Protein AF-T0TVB4-F1 (afdb_monomer_lite)

Foldseek 3Di:
DDPQLVVCVVVVVPDDAQDKDKDFPLDWDDDQVWIWGKMKIAANRQDKQQAKWKKFKWKDFQNHTLGDRDIFIDHCVQQNIHHHSGMTIGIDTHHPVSN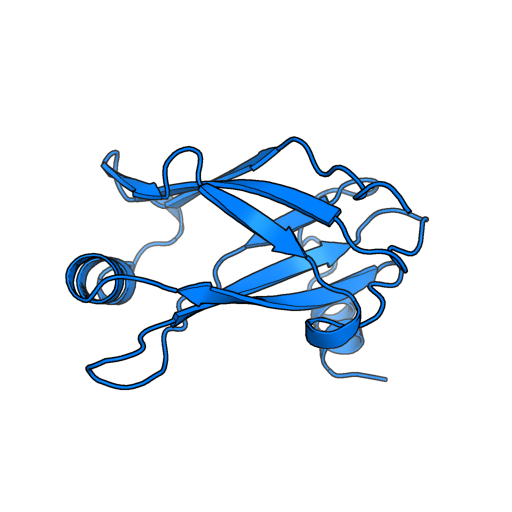VVSNVCPDCVRMDMDIDDTDGDDD

Sequence (123 aa):
MEASEKFIKEHPTLGEAGKLFVFFPGYTFGNEENRFALFFIVNRTTTTIDRDGSFVLNLEYDGEPLFKDVTVDYEVSESGVLKPNTAAAIPIKITKEQEEKMKGMNDSSKAKMSFNDFKFKDK

Radius of gyration: 14.47 Å; chains: 1; bounding box: 36×27×39 Å

Secondary structure (DSSP, 8-state):
--HHHHHHHH-TTSS-TT-EEEE--S-EEE-SS-EEEEEEEEE-SSS-B-S-EEEEEEEEETTEEEEEEEEEEE-HHHH--B-TTEEEEEEEEE-HHHHHHHHT---GGGEEEEEEEEEEPP-

pLDDT: mean 91.33, std 6.21, range [59.16, 97.5]

Structure (mmCIF, N/CA/C/O backbone):
data_AF-T0TVB4-F1
#
_entry.id   AF-T0TVB4-F1
#
loop_
_atom_site.group_PDB
_atom_site.id
_atom_site.type_symbol
_atom_site.label_atom_id
_atom_site.label_alt_id
_atom_site.label_comp_id
_atom_site.label_asym_id
_atom_site.label_entity_id
_atom_site.label_seq_id
_atom_site.pdbx_PDB_ins_code
_atom_site.Cartn_x
_atom_site.Cartn_y
_atom_site.Cartn_z
_atom_site.occupancy
_atom_site.B_iso_or_equiv
_atom_site.auth_seq_id
_atom_site.auth_comp_id
_atom_site.auth_asym_id
_atom_site.auth_atom_id
_atom_site.pdbx_PDB_model_num
ATOM 1 N N . MET A 1 1 ? 14.658 13.467 -12.422 1.00 59.25 1 MET A N 1
ATOM 2 C CA . MET A 1 1 ? 14.389 12.252 -11.633 1.00 59.25 1 MET A CA 1
ATOM 3 C C . MET A 1 1 ? 13.093 12.507 -10.904 1.00 59.25 1 MET A C 1
ATOM 5 O O . MET A 1 1 ? 12.977 13.565 -10.287 1.00 59.25 1 MET A O 1
ATOM 9 N N . GLU A 1 2 ? 12.108 11.639 -11.080 1.00 78.94 2 GLU A N 1
ATOM 10 C CA . GLU A 1 2 ? 10.793 11.791 -10.455 1.00 78.94 2 GLU A CA 1
ATOM 11 C C . GLU A 1 2 ? 10.908 11.618 -8.931 1.00 78.94 2 GLU A C 1
ATOM 13 O O . GLU A 1 2 ? 11.861 11.015 -8.427 1.00 78.94 2 GLU A O 1
ATOM 18 N N . ALA A 1 3 ? 9.963 12.178 -8.170 1.00 77.94 3 ALA A N 1
ATOM 19 C CA . ALA A 1 3 ? 10.013 12.147 -6.705 1.00 77.94 3 ALA A CA 1
ATOM 20 C C . ALA A 1 3 ? 10.025 10.710 -6.144 1.00 77.94 3 ALA A C 1
ATOM 22 O O . ALA A 1 3 ? 10.726 10.435 -5.171 1.00 77.94 3 ALA A O 1
ATOM 23 N N . SER A 1 4 ? 9.310 9.788 -6.795 1.00 75.94 4 SER A N 1
ATOM 24 C CA . SER A 1 4 ? 9.258 8.366 -6.436 1.00 75.94 4 SER A CA 1
ATOM 25 C C . SER A 1 4 ? 10.601 7.658 -6.650 1.00 75.94 4 SER A C 1
ATOM 27 O O . SER A 1 4 ? 11.070 6.945 -5.766 1.00 75.94 4 SER A O 1
ATOM 29 N N . GLU A 1 5 ? 11.263 7.895 -7.785 1.00 79.50 5 GLU A N 1
ATOM 30 C CA . GLU A 1 5 ? 12.606 7.372 -8.067 1.00 79.50 5 GLU A CA 1
ATOM 31 C C . GLU A 1 5 ? 13.636 7.905 -7.062 1.00 79.50 5 GLU A C 1
ATOM 33 O O . GLU A 1 5 ? 14.498 7.164 -6.581 1.00 79.50 5 GLU A O 1
ATOM 38 N N . LYS A 1 6 ? 13.546 9.202 -6.732 1.00 83.56 6 LYS A N 1
ATOM 39 C CA . LYS A 1 6 ? 14.435 9.839 -5.756 1.00 83.56 6 LYS A CA 1
ATOM 40 C C . LYS A 1 6 ? 14.275 9.199 -4.371 1.00 83.56 6 LYS A C 1
ATOM 42 O O . LYS A 1 6 ? 15.279 8.814 -3.779 1.00 83.56 6 LYS A O 1
ATOM 47 N N . PHE A 1 7 ? 13.038 9.002 -3.913 1.00 80.56 7 PHE A N 1
ATOM 48 C CA . PHE A 1 7 ? 12.732 8.385 -2.620 1.00 80.56 7 PHE A CA 1
ATOM 49 C C . PHE A 1 7 ? 13.328 6.975 -2.484 1.00 80.56 7 PHE A C 1
ATOM 51 O O . PHE A 1 7 ? 14.004 6.681 -1.502 1.00 80.56 7 PHE A O 1
ATOM 58 N N . ILE A 1 8 ? 13.166 6.112 -3.491 1.00 82.31 8 ILE A N 1
ATOM 59 C CA . ILE A 1 8 ? 13.725 4.748 -3.449 1.00 82.31 8 ILE A CA 1
ATOM 60 C C . ILE A 1 8 ? 15.257 4.755 -3.478 1.00 82.31 8 ILE A C 1
ATOM 62 O O . ILE A 1 8 ? 15.896 3.926 -2.828 1.00 82.31 8 ILE A O 1
ATOM 66 N N . LYS A 1 9 ? 15.871 5.705 -4.189 1.00 83.19 9 LYS A N 1
ATOM 67 C CA . LYS A 1 9 ? 17.329 5.874 -4.186 1.00 83.19 9 LYS A CA 1
ATOM 68 C C . LYS A 1 9 ? 17.859 6.339 -2.824 1.00 83.19 9 LYS A C 1
ATOM 70 O O . LYS A 1 9 ? 18.942 5.915 -2.431 1.00 83.19 9 LYS A O 1
ATOM 75 N N . GLU A 1 10 ? 17.114 7.192 -2.121 1.00 86.31 10 GLU A N 1
ATOM 76 C CA . GLU A 1 10 ? 17.440 7.659 -0.764 1.00 86.31 10 GLU A CA 1
ATOM 77 C C . GLU A 1 10 ? 17.187 6.574 0.303 1.00 86.31 10 GLU A C 1
ATOM 79 O O . GLU A 1 10 ? 17.864 6.556 1.330 1.00 86.31 10 GLU A O 1
ATOM 84 N N . HIS A 1 11 ? 16.299 5.611 0.028 1.00 83.38 11 HIS A N 1
ATOM 85 C CA . HIS A 1 11 ? 15.982 4.477 0.903 1.00 83.38 11 HIS A CA 1
ATOM 86 C C . HIS A 1 11 ? 16.243 3.118 0.220 1.00 83.38 11 HIS A C 1
ATOM 88 O O . HIS A 1 11 ? 15.312 2.350 -0.032 1.00 83.38 11 HIS A O 1
ATOM 94 N N . PRO A 1 12 ? 17.509 2.756 -0.061 1.00 78.44 12 PRO A N 1
ATOM 95 C CA . PRO A 1 12 ? 17.835 1.562 -0.846 1.00 78.44 12 PRO A CA 1
ATOM 96 C C . PRO A 1 12 ? 17.504 0.236 -0.140 1.00 78.44 12 PRO A C 1
ATOM 98 O O . PRO A 1 12 ? 17.440 -0.800 -0.800 1.00 78.44 12 PRO A O 1
ATOM 101 N N . THR A 1 13 ? 17.297 0.257 1.179 1.00 81.62 13 THR A N 1
ATOM 102 C CA . THR A 1 13 ? 16.900 -0.896 2.006 1.00 81.62 13 THR A CA 1
ATOM 103 C C . THR A 1 13 ? 15.382 -1.056 2.129 1.00 81.62 13 THR A C 1
ATOM 105 O O . THR A 1 13 ? 14.917 -1.949 2.834 1.00 81.62 13 THR A O 1
ATOM 108 N N . LEU A 1 14 ? 14.601 -0.190 1.474 1.00 81.69 14 LEU A N 1
ATOM 109 C CA . LEU A 1 14 ? 13.146 -0.248 1.498 1.00 81.69 14 LEU A CA 1
ATOM 110 C C . LEU A 1 14 ? 12.666 -1.463 0.682 1.00 81.69 14 LEU A C 1
ATOM 112 O O . LEU A 1 14 ? 12.742 -1.484 -0.551 1.00 81.69 14 LEU A O 1
ATOM 116 N N . GLY A 1 15 ? 12.187 -2.478 1.401 1.00 83.62 15 GLY A N 1
ATOM 117 C CA . GLY A 1 15 ? 11.748 -3.759 0.854 1.00 83.62 15 GLY A CA 1
ATOM 118 C C . GLY A 1 15 ? 12.874 -4.675 0.380 1.00 83.62 15 GLY A C 1
ATOM 119 O O . GLY A 1 15 ? 14.062 -4.372 0.475 1.00 83.62 15 GLY A O 1
ATOM 120 N N . GLU A 1 16 ? 12.481 -5.830 -0.147 1.00 87.94 16 GLU A N 1
ATOM 121 C CA . GLU A 1 16 ? 13.398 -6.888 -0.571 1.00 87.94 16 GLU A CA 1
ATOM 122 C C . GLU A 1 16 ? 13.586 -6.881 -2.092 1.00 87.94 16 GLU A C 1
ATOM 124 O O . GLU A 1 16 ? 12.626 -6.721 -2.848 1.00 87.94 16 GLU A O 1
ATOM 129 N N . ALA A 1 17 ? 14.826 -7.062 -2.552 1.00 88.88 17 ALA A N 1
ATOM 130 C CA . ALA A 1 17 ? 15.122 -7.173 -3.977 1.00 88.88 17 ALA A CA 1
ATOM 131 C C . ALA A 1 17 ? 14.329 -8.327 -4.614 1.00 88.88 17 ALA A C 1
ATOM 133 O O . ALA A 1 17 ? 14.218 -9.410 -4.047 1.00 88.88 17 ALA A O 1
ATOM 134 N N . GLY A 1 18 ? 13.780 -8.096 -5.805 1.00 90.62 18 GLY A N 1
ATOM 135 C CA . GLY A 1 18 ? 12.968 -9.083 -6.515 1.00 90.62 18 GLY A CA 1
ATOM 136 C C . GLY A 1 18 ? 11.512 -9.174 -6.054 1.00 90.62 18 GLY A C 1
ATOM 137 O O . GLY A 1 18 ? 10.777 -9.983 -6.614 1.00 90.62 18 GLY A O 1
ATOM 138 N N . LYS A 1 19 ? 11.068 -8.355 -5.088 1.00 92.19 19 LYS A N 1
ATOM 139 C CA . LYS A 1 19 ? 9.690 -8.383 -4.574 1.00 92.19 19 LYS A CA 1
ATOM 140 C C . LYS A 1 19 ? 8.935 -7.076 -4.806 1.00 92.19 19 LYS A C 1
ATOM 142 O O . LYS A 1 19 ? 9.512 -5.997 -4.926 1.00 92.19 19 LYS A O 1
ATOM 147 N N . LEU A 1 20 ? 7.613 -7.187 -4.847 1.00 93.19 20 LEU A N 1
ATOM 148 C CA . LEU A 1 20 ? 6.726 -6.060 -4.586 1.00 93.19 20 LEU A CA 1
ATOM 149 C C . LEU A 1 20 ? 6.458 -6.006 -3.087 1.00 93.19 20 LEU A C 1
ATOM 151 O O . LEU A 1 20 ? 6.411 -7.041 -2.422 1.00 93.19 20 LEU A O 1
ATOM 155 N N . PHE A 1 21 ? 6.256 -4.809 -2.565 1.00 91.81 21 PHE A N 1
ATOM 156 C CA . PHE A 1 21 ? 5.701 -4.638 -1.231 1.00 91.81 21 PHE A CA 1
ATOM 157 C C . PHE A 1 21 ? 4.904 -3.344 -1.169 1.00 91.81 21 PHE A C 1
ATOM 159 O O . PHE A 1 21 ? 5.068 -2.452 -2.005 1.00 91.81 21 PHE A O 1
ATOM 166 N N . VAL A 1 22 ? 4.050 -3.258 -0.156 1.00 92.81 22 VAL A N 1
ATOM 167 C CA . VAL A 1 22 ? 3.243 -2.078 0.135 1.00 92.81 22 VAL A CA 1
ATOM 168 C C . VAL A 1 22 ? 3.587 -1.593 1.533 1.00 92.81 22 VAL A C 1
ATOM 170 O O . VAL A 1 22 ? 3.837 -2.405 2.423 1.00 92.81 22 VAL A O 1
ATOM 173 N N . PHE A 1 23 ? 3.616 -0.279 1.730 1.00 90.12 23 PHE A N 1
ATOM 174 C CA . PHE A 1 23 ? 3.776 0.316 3.053 1.00 90.12 23 PHE A CA 1
ATOM 175 C C . PHE A 1 23 ? 2.830 1.500 3.264 1.00 90.12 23 PHE A C 1
ATOM 177 O O . PHE A 1 23 ? 2.374 2.141 2.313 1.00 90.12 23 PHE A O 1
ATOM 184 N N . PHE A 1 24 ? 2.548 1.782 4.536 1.00 91.25 24 PHE A N 1
ATOM 185 C CA . PHE A 1 24 ? 1.767 2.930 4.984 1.00 91.25 24 PHE A CA 1
ATOM 186 C C . PHE A 1 24 ? 2.697 3.986 5.605 1.00 91.25 24 PHE A C 1
ATOM 188 O O . PHE A 1 24 ? 3.330 3.697 6.619 1.00 91.25 24 PHE A O 1
ATOM 195 N N . PRO A 1 25 ? 2.790 5.207 5.050 1.00 88.44 25 PRO A N 1
ATOM 196 C CA . PRO A 1 25 ? 3.617 6.284 5.587 1.00 88.44 25 PRO A CA 1
ATOM 197 C C . PRO A 1 25 ? 2.960 7.046 6.754 1.00 88.44 25 PRO A C 1
ATOM 199 O O . PRO A 1 25 ? 3.534 8.026 7.216 1.00 88.44 25 PRO A O 1
ATOM 202 N N . GLY A 1 26 ? 1.759 6.660 7.208 1.00 89.88 26 GLY A N 1
ATOM 203 C CA . GLY A 1 26 ? 1.044 7.375 8.275 1.00 89.88 26 GLY A CA 1
ATOM 204 C C . GLY A 1 26 ? 0.177 8.544 7.796 1.00 89.88 26 GLY A C 1
ATOM 205 O O . GLY A 1 26 ? -0.211 9.384 8.603 1.00 89.88 26 GLY A O 1
ATOM 206 N N . TYR A 1 27 ? -0.124 8.634 6.495 1.00 92.75 27 TYR A N 1
ATOM 207 C CA . TYR A 1 27 ? -0.863 9.763 5.923 1.00 92.75 27 TYR A CA 1
ATOM 208 C C . TYR A 1 27 ? -2.308 9.402 5.557 1.00 92.75 27 TYR A C 1
ATOM 210 O O . TYR A 1 27 ? -2.557 8.478 4.780 1.00 92.75 27 TYR A O 1
ATOM 218 N N . THR A 1 28 ? -3.257 10.172 6.089 1.00 95.62 28 THR A N 1
ATOM 219 C CA . THR A 1 28 ? -4.691 10.098 5.767 1.00 95.62 28 THR A CA 1
ATOM 220 C C . THR A 1 28 ? -5.180 11.453 5.262 1.00 95.62 28 THR A C 1
ATOM 222 O O . THR A 1 28 ? -4.640 12.493 5.645 1.00 95.62 28 THR A O 1
ATOM 225 N N . PHE A 1 29 ? -6.168 11.455 4.371 1.00 95.38 29 PHE A N 1
ATOM 226 C CA . PHE A 1 29 ? -6.691 12.670 3.743 1.00 95.38 29 PHE A CA 1
ATOM 227 C C . PHE A 1 29 ? -8.148 12.499 3.294 1.00 95.38 29 PHE A C 1
ATOM 229 O O . PHE A 1 29 ? -8.692 11.394 3.300 1.00 95.38 29 PHE A O 1
ATOM 236 N N . GLY A 1 30 ? -8.777 13.603 2.886 1.00 95.25 30 GLY A N 1
ATOM 237 C CA . GLY A 1 30 ? -10.159 13.628 2.407 1.00 95.25 30 GLY A CA 1
ATOM 238 C C . GLY A 1 30 ? -11.072 14.503 3.265 1.00 95.25 30 GLY A C 1
ATOM 239 O O . GLY A 1 30 ? -10.611 15.422 3.942 1.00 95.25 30 GLY A O 1
ATOM 240 N N . ASN A 1 31 ? -12.375 14.239 3.205 1.00 93.94 31 ASN A N 1
ATOM 241 C CA . ASN A 1 31 ? -13.419 14.961 3.933 1.00 93.94 31 ASN A CA 1
ATOM 242 C C . ASN A 1 31 ? -14.331 13.987 4.700 1.00 93.94 31 ASN A C 1
ATOM 244 O O . ASN A 1 31 ? -14.029 12.801 4.813 1.00 93.94 31 ASN A O 1
ATOM 248 N N . GLU A 1 32 ? -15.437 14.475 5.267 1.00 90.00 32 GLU A N 1
ATOM 249 C CA . GLU A 1 32 ? -16.300 13.629 6.097 1.00 90.00 32 GLU A CA 1
ATOM 250 C C . GLU A 1 32 ? -16.975 12.476 5.349 1.00 90.00 32 GLU A C 1
ATOM 252 O O . GLU A 1 32 ? -17.182 11.418 5.944 1.00 90.00 32 GLU A O 1
ATOM 257 N N . GLU A 1 33 ? -17.253 12.654 4.059 1.00 91.94 33 GLU A N 1
ATOM 258 C CA . GLU A 1 33 ? -17.927 11.667 3.208 1.00 91.94 33 GLU A CA 1
ATOM 259 C C . GLU A 1 33 ? -16.939 10.709 2.526 1.00 91.94 33 GLU A C 1
ATOM 261 O O . GLU A 1 33 ? -17.259 9.549 2.253 1.00 91.94 33 GLU A O 1
ATOM 266 N N . ASN A 1 34 ? -15.722 11.183 2.248 1.00 95.00 34 ASN A N 1
ATOM 267 C CA . ASN A 1 34 ? -14.685 10.437 1.546 1.00 95.00 34 ASN A CA 1
ATOM 268 C C . ASN A 1 34 ? -13.346 10.587 2.265 1.00 95.00 34 ASN A C 1
ATOM 270 O O . ASN A 1 34 ? -12.666 11.601 2.120 1.00 95.00 34 ASN A O 1
ATOM 274 N N . ARG A 1 35 ? -12.970 9.549 3.015 1.00 97.50 35 ARG A N 1
ATOM 275 C CA . ARG A 1 35 ? -11.702 9.450 3.744 1.00 97.50 35 ARG A CA 1
ATOM 276 C C . ARG A 1 35 ? -10.816 8.410 3.084 1.00 97.50 35 ARG A C 1
ATOM 278 O O . ARG A 1 35 ? -11.300 7.344 2.701 1.00 97.50 35 ARG A O 1
ATOM 285 N N . PHE A 1 36 ? -9.527 8.705 2.996 1.00 96.88 36 PHE A N 1
ATOM 286 C CA . PHE A 1 36 ? -8.541 7.837 2.370 1.00 96.88 36 PHE A CA 1
ATOM 287 C C . PHE A 1 36 ? -7.285 7.712 3.228 1.00 96.88 36 PHE A C 1
ATOM 289 O O . PHE A 1 36 ? -6.839 8.678 3.848 1.00 96.88 36 PHE A O 1
ATOM 296 N N . ALA A 1 37 ? -6.690 6.525 3.215 1.00 95.81 37 ALA A N 1
ATOM 297 C CA . ALA A 1 37 ? -5.319 6.291 3.643 1.00 95.81 37 ALA A CA 1
ATOM 298 C C . ALA A 1 37 ? -4.428 6.180 2.402 1.00 95.81 37 ALA A C 1
ATOM 300 O O . ALA A 1 37 ? -4.753 5.453 1.462 1.00 95.81 37 ALA A O 1
ATOM 301 N N . LEU A 1 38 ? -3.310 6.906 2.392 1.00 94.62 38 LEU A N 1
ATOM 302 C CA . LEU A 1 38 ? -2.331 6.820 1.314 1.00 94.62 38 LEU A CA 1
ATOM 303 C C . LEU A 1 38 ? -1.407 5.634 1.562 1.00 94.62 38 LEU A C 1
ATOM 305 O O . LEU A 1 38 ? -0.659 5.637 2.532 1.00 94.62 38 LEU A O 1
ATOM 309 N N . PHE A 1 39 ? -1.407 4.666 0.660 1.00 94.12 39 PHE A 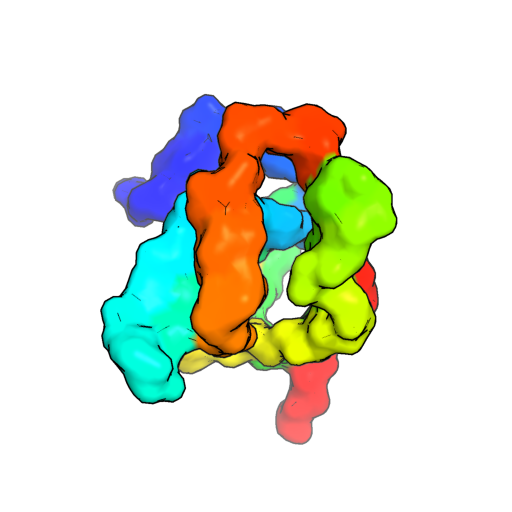N 1
ATOM 310 C CA . PHE A 1 39 ? -0.425 3.591 0.622 1.00 94.12 39 PHE A CA 1
ATOM 311 C C . PHE A 1 39 ? 0.535 3.789 -0.543 1.00 94.12 39 PHE A C 1
ATOM 313 O O . PHE A 1 39 ? 0.217 4.465 -1.519 1.00 94.12 39 PHE A O 1
ATOM 320 N N . PHE A 1 40 ? 1.712 3.180 -0.452 1.00 93.38 40 PHE A N 1
ATOM 321 C CA . PHE A 1 40 ? 2.646 3.109 -1.568 1.00 93.38 40 PHE A CA 1
ATOM 322 C C . PHE A 1 40 ? 2.954 1.662 -1.895 1.00 93.38 40 PHE A C 1
ATOM 324 O O . PHE A 1 40 ? 3.363 0.915 -1.007 1.00 93.38 40 PHE A O 1
ATOM 331 N N . ILE A 1 41 ? 2.813 1.293 -3.166 1.00 94.25 41 ILE A N 1
ATOM 332 C CA . ILE A 1 41 ? 3.407 0.073 -3.708 1.00 94.25 41 ILE A CA 1
ATOM 333 C C . ILE A 1 41 ? 4.785 0.405 -4.265 1.00 94.25 41 ILE A C 1
ATOM 335 O O . ILE A 1 41 ? 4.969 1.418 -4.941 1.00 94.25 41 ILE A O 1
ATOM 339 N N . VAL A 1 42 ? 5.761 -0.446 -3.984 1.00 93.62 42 VAL A N 1
ATOM 340 C CA . VAL A 1 42 ? 7.135 -0.285 -4.454 1.00 93.62 42 VAL A CA 1
ATOM 341 C C . VAL A 1 42 ? 7.521 -1.494 -5.278 1.00 93.62 42 VAL A C 1
ATOM 343 O O . VAL A 1 42 ? 7.350 -2.640 -4.855 1.00 93.62 42 VAL A O 1
ATOM 346 N N . ASN A 1 43 ? 8.097 -1.232 -6.445 1.00 94.50 43 ASN A N 1
ATOM 347 C CA . ASN A 1 43 ? 8.570 -2.276 -7.331 1.00 94.50 43 ASN A CA 1
ATOM 348 C C . ASN A 1 43 ? 10.077 -2.470 -7.187 1.00 94.50 43 ASN A C 1
ATOM 350 O O . ASN A 1 43 ? 10.868 -1.716 -7.749 1.00 94.50 43 ASN A O 1
ATOM 354 N N . ARG A 1 44 ? 10.484 -3.500 -6.439 1.00 92.75 44 ARG A N 1
ATOM 355 C CA . ARG A 1 44 ? 11.890 -3.930 -6.336 1.00 92.75 44 ARG A CA 1
ATOM 356 C C . ARG A 1 44 ? 12.210 -5.089 -7.280 1.00 92.75 44 ARG A C 1
ATOM 358 O O . ARG A 1 44 ? 13.287 -5.675 -7.185 1.00 92.75 44 ARG A O 1
ATOM 365 N N . THR A 1 45 ? 11.288 -5.439 -8.175 1.00 93.19 45 THR A N 1
ATOM 366 C CA . THR A 1 45 ? 11.511 -6.431 -9.229 1.00 93.19 45 THR A CA 1
ATOM 367 C C . THR A 1 45 ? 12.259 -5.803 -10.410 1.00 93.19 45 THR A C 1
ATOM 369 O O . THR A 1 45 ? 12.478 -4.593 -10.465 1.00 93.19 45 THR A O 1
ATOM 372 N N . THR A 1 46 ? 12.644 -6.628 -11.381 1.00 94.38 46 THR A N 1
ATOM 373 C CA . THR A 1 46 ? 13.210 -6.180 -12.663 1.00 94.38 46 THR A CA 1
ATOM 374 C C . THR A 1 46 ? 12.148 -5.965 -13.745 1.00 94.38 46 THR A C 1
ATOM 376 O O . THR A 1 46 ? 12.490 -5.585 -14.862 1.00 94.38 46 THR A O 1
ATOM 379 N N . THR A 1 47 ? 10.871 -6.210 -13.436 1.00 94.75 47 THR A N 1
ATOM 380 C CA . THR A 1 47 ? 9.761 -6.173 -14.396 1.00 94.75 47 THR A CA 1
ATOM 381 C C . THR A 1 47 ? 8.915 -4.928 -14.176 1.00 94.75 47 THR A C 1
ATOM 383 O O . THR A 1 47 ? 8.547 -4.612 -13.049 1.00 94.75 47 THR A O 1
ATOM 386 N N . THR A 1 48 ? 8.592 -4.216 -15.251 1.00 95.94 48 THR A N 1
ATOM 387 C CA . THR A 1 48 ? 7.638 -3.102 -15.210 1.00 95.94 48 THR A CA 1
ATOM 388 C C . THR A 1 48 ? 6.215 -3.631 -15.040 1.00 95.94 48 THR A C 1
ATOM 390 O O . THR A 1 48 ? 5.829 -4.576 -15.722 1.00 95.94 48 THR A O 1
ATOM 393 N N . ILE A 1 49 ? 5.430 -3.002 -14.166 1.00 95.62 49 ILE A N 1
ATOM 394 C CA . ILE A 1 49 ? 3.988 -3.243 -14.038 1.00 95.62 49 ILE A CA 1
ATOM 395 C C . ILE A 1 49 ? 3.281 -2.151 -14.836 1.00 95.62 49 ILE A C 1
ATOM 397 O O . ILE A 1 49 ? 3.157 -1.009 -14.394 1.00 95.62 49 ILE A O 1
ATOM 401 N N . ASP A 1 50 ? 2.888 -2.499 -16.054 1.00 95.88 50 ASP A N 1
ATOM 402 C CA . ASP A 1 50 ? 2.257 -1.619 -17.042 1.00 95.88 50 ASP A CA 1
ATOM 403 C C . ASP A 1 50 ? 0.806 -2.011 -17.340 1.00 95.88 50 ASP A C 1
ATOM 405 O O . ASP A 1 50 ? 0.218 -1.555 -18.322 1.00 95.88 50 ASP A O 1
ATOM 409 N N . ARG A 1 51 ? 0.225 -2.872 -16.498 1.00 95.44 51 ARG A N 1
ATOM 410 C CA . ARG A 1 51 ? -1.138 -3.387 -16.637 1.00 95.44 51 ARG A CA 1
ATOM 411 C C . ARG A 1 51 ? -1.823 -3.456 -15.285 1.00 95.44 51 ARG A C 1
ATOM 413 O O . ARG A 1 51 ? -1.155 -3.623 -14.264 1.00 95.44 51 ARG A O 1
ATOM 420 N N . ASP A 1 52 ? -3.145 -3.357 -15.318 1.00 96.75 52 ASP A N 1
ATOM 421 C CA . ASP A 1 52 ? -3.957 -3.390 -14.111 1.00 96.75 52 ASP A CA 1
ATOM 422 C C . ASP A 1 52 ? -3.796 -4.718 -13.377 1.00 96.75 52 ASP A C 1
ATOM 424 O O . ASP A 1 52 ? -3.562 -5.782 -13.967 1.00 96.75 52 ASP A O 1
ATOM 428 N N . GLY A 1 53 ? -3.936 -4.650 -12.066 1.00 95.69 53 GLY A N 1
ATOM 429 C CA . GLY A 1 53 ? -3.824 -5.798 -11.193 1.00 95.69 53 GLY A CA 1
ATOM 430 C C . GLY A 1 53 ? -4.624 -5.613 -9.923 1.00 95.69 53 GLY A C 1
ATOM 431 O O . GLY A 1 53 ? -5.320 -4.617 -9.732 1.00 95.69 53 GLY A O 1
ATOM 432 N N . SER A 1 54 ? -4.517 -6.589 -9.045 1.00 96.00 54 SER A N 1
ATOM 433 C CA . SER A 1 54 ? -4.998 -6.483 -7.680 1.00 96.00 54 SER A CA 1
ATOM 434 C C . SER A 1 54 ? -4.121 -7.303 -6.752 1.00 96.00 54 SER A C 1
ATOM 436 O O . SER A 1 54 ? -3.358 -8.169 -7.185 1.00 96.00 54 SER A O 1
ATOM 438 N N . PHE A 1 55 ? -4.199 -6.999 -5.467 1.00 95.56 55 PHE A N 1
ATOM 439 C CA . PHE A 1 55 ? -3.498 -7.721 -4.414 1.00 95.56 55 PHE A CA 1
ATOM 440 C C . PHE A 1 55 ? -4.330 -7.722 -3.137 1.00 95.56 55 PHE A C 1
ATOM 442 O O . PHE A 1 55 ? -5.266 -6.935 -2.990 1.00 95.56 55 PHE A O 1
ATOM 449 N N . VAL A 1 56 ? -3.970 -8.591 -2.198 1.00 96.38 56 VAL A N 1
ATOM 450 C CA . VAL A 1 56 ? -4.600 -8.643 -0.877 1.00 96.38 56 VAL A CA 1
ATOM 451 C C . VAL A 1 56 ? -3.722 -7.917 0.131 1.00 96.38 56 VAL A C 1
ATOM 453 O O . VAL A 1 56 ? -2.531 -8.215 0.268 1.00 96.38 56 VAL A O 1
ATOM 456 N N . LEU A 1 57 ? -4.328 -6.972 0.846 1.00 96.25 57 LEU A N 1
ATOM 457 C CA . LEU A 1 57 ? -3.702 -6.174 1.884 1.00 96.25 57 LEU A CA 1
ATOM 458 C C . LEU A 1 57 ? -4.221 -6.560 3.270 1.00 96.25 57 LEU A C 1
ATOM 460 O O . LEU A 1 57 ? -5.429 -6.574 3.521 1.00 96.25 57 LEU A O 1
ATOM 464 N N . ASN A 1 58 ? -3.286 -6.766 4.194 1.00 95.38 58 ASN A N 1
ATOM 465 C CA . ASN A 1 58 ? -3.567 -6.799 5.623 1.00 95.38 58 ASN A CA 1
ATOM 466 C C . ASN A 1 58 ? -2.712 -5.763 6.353 1.00 95.38 58 ASN A C 1
ATOM 468 O O . ASN A 1 58 ? -1.523 -5.604 6.065 1.00 95.38 58 ASN A O 1
ATOM 472 N N . LEU A 1 59 ? -3.314 -5.101 7.334 1.00 94.81 59 LEU A N 1
ATOM 473 C CA . LEU A 1 59 ? -2.636 -4.220 8.275 1.00 94.81 59 LEU A CA 1
ATOM 474 C C . LEU A 1 59 ? -3.195 -4.485 9.665 1.00 94.81 59 LEU A C 1
ATOM 476 O O . LEU A 1 59 ? -4.392 -4.338 9.898 1.00 94.81 59 LEU A O 1
ATOM 480 N N . GLU A 1 60 ? -2.311 -4.823 10.583 1.00 94.81 60 GLU A N 1
ATOM 481 C CA . GLU A 1 60 ? -2.567 -4.959 12.009 1.00 94.81 60 GLU A CA 1
ATOM 482 C C . GLU A 1 60 ? -1.766 -3.889 12.749 1.00 94.81 60 GLU A C 1
ATOM 484 O O . GLU A 1 60 ? -0.637 -3.568 12.364 1.00 94.81 60 GLU A O 1
ATOM 489 N N . TYR A 1 61 ? -2.334 -3.358 13.824 1.00 94.12 61 TYR A N 1
ATOM 490 C CA . TYR A 1 61 ? -1.630 -2.505 14.765 1.00 94.12 61 TYR A CA 1
ATOM 491 C C . TYR A 1 61 ? -1.850 -3.006 16.188 1.00 94.12 61 TYR A C 1
ATOM 493 O O . TYR A 1 61 ? -2.986 -3.101 16.639 1.00 94.12 61 TYR A O 1
ATOM 501 N N . ASP A 1 62 ? -0.762 -3.322 16.893 1.00 94.19 62 ASP A N 1
ATOM 502 C CA . ASP A 1 62 ? -0.793 -3.759 18.300 1.00 94.19 62 ASP A CA 1
ATOM 503 C C . ASP A 1 62 ? -1.700 -4.985 18.553 1.00 94.19 62 ASP A C 1
ATOM 505 O O . ASP A 1 62 ? -2.351 -5.093 19.588 1.00 94.19 62 ASP A O 1
ATOM 509 N N . GLY A 1 63 ? -1.759 -5.914 17.590 1.00 93.06 63 GLY A N 1
ATOM 510 C CA . GLY A 1 63 ? -2.608 -7.112 17.651 1.00 93.06 63 GLY A CA 1
ATOM 511 C C . GLY A 1 63 ? -4.021 -6.935 17.083 1.00 93.06 63 GLY A C 1
ATOM 512 O O . GLY A 1 63 ? -4.712 -7.930 16.880 1.00 93.06 63 GLY A O 1
ATOM 513 N N . GLU A 1 64 ? -4.435 -5.706 16.765 1.00 93.06 64 GLU A N 1
ATOM 514 C CA . GLU A 1 64 ? -5.773 -5.405 16.251 1.00 93.06 64 GLU A CA 1
ATOM 515 C C . GLU A 1 64 ? -5.759 -5.167 14.727 1.00 93.06 64 GLU A C 1
ATOM 517 O O . GLU A 1 64 ? -4.995 -4.328 14.234 1.00 93.06 64 GLU A O 1
ATOM 522 N N . PRO A 1 65 ? -6.603 -5.861 13.939 1.00 93.06 65 PRO A N 1
ATOM 523 C CA . PRO A 1 65 ? -6.653 -5.671 12.494 1.00 93.06 65 PRO A CA 1
ATOM 524 C C . PRO A 1 65 ? -7.312 -4.331 12.117 1.00 93.06 65 PRO A C 1
ATOM 526 O O . PRO A 1 65 ? -8.456 -4.056 12.477 1.00 93.06 65 PRO A O 1
ATOM 529 N N . LEU A 1 66 ? -6.610 -3.518 11.325 1.00 94.12 66 LEU A N 1
ATOM 530 C CA . LEU A 1 66 ? -7.134 -2.317 10.657 1.00 94.12 66 LEU A CA 1
ATOM 531 C C . LEU A 1 66 ? -7.646 -2.623 9.249 1.00 94.12 66 LEU A C 1
ATOM 533 O O . LEU A 1 66 ? -8.685 -2.108 8.835 1.00 94.12 66 LEU A O 1
ATOM 537 N N . PHE A 1 67 ? -6.916 -3.477 8.534 1.00 94.75 67 PHE A N 1
ATOM 538 C CA . PHE A 1 67 ? -7.315 -4.055 7.258 1.00 94.75 67 PHE A CA 1
ATOM 539 C C . PHE A 1 67 ? -7.126 -5.564 7.340 1.00 94.75 67 PHE A C 1
ATOM 541 O O . PHE A 1 67 ? -6.048 -6.031 7.709 1.00 94.75 67 PHE A O 1
ATOM 548 N N . LYS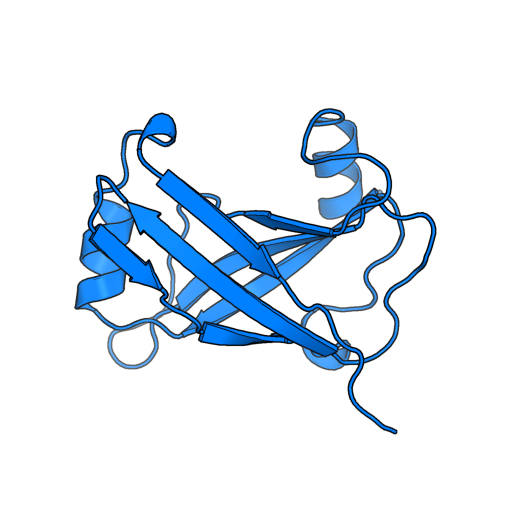 A 1 68 ? -8.170 -6.313 6.983 1.00 95.00 68 LYS A N 1
ATOM 549 C CA . LYS A 1 68 ? -8.140 -7.771 6.929 1.00 95.00 68 LYS A CA 1
ATOM 550 C C . LYS A 1 68 ? -8.646 -8.240 5.574 1.00 95.00 68 LYS A C 1
ATOM 552 O O . LYS A 1 68 ? -9.787 -7.950 5.225 1.00 95.00 68 LYS A O 1
ATOM 557 N N . ASP A 1 69 ? -7.781 -8.934 4.846 1.00 94.75 69 ASP A N 1
ATOM 558 C CA . ASP A 1 69 ? -8.031 -9.524 3.531 1.00 94.75 69 ASP A CA 1
ATOM 559 C C . ASP A 1 69 ? -8.671 -8.545 2.531 1.00 94.75 69 ASP A C 1
ATOM 561 O O . ASP A 1 69 ? -9.544 -8.901 1.738 1.00 94.75 69 ASP A O 1
ATOM 565 N N . VAL A 1 70 ? -8.242 -7.280 2.568 1.00 94.94 70 VAL A N 1
ATOM 566 C CA . VAL A 1 70 ? -8.789 -6.249 1.685 1.00 94.94 70 VAL A CA 1
ATOM 567 C C . VAL A 1 70 ? -8.163 -6.391 0.311 1.00 94.94 70 VAL A C 1
ATOM 569 O O . VAL A 1 70 ? -6.952 -6.258 0.156 1.00 94.94 70 VAL A O 1
ATOM 572 N N . THR A 1 71 ? -8.995 -6.656 -0.694 1.00 95.75 71 THR A N 1
ATOM 573 C CA . THR A 1 71 ? -8.555 -6.626 -2.090 1.00 95.75 71 THR A CA 1
ATOM 574 C C . THR A 1 71 ? -8.387 -5.177 -2.521 1.00 95.75 71 THR A C 1
ATOM 576 O O . THR A 1 71 ? -9.310 -4.375 -2.387 1.00 95.75 71 THR A O 1
ATOM 579 N N . VAL A 1 72 ? -7.200 -4.850 -3.015 1.00 95.38 72 VAL A N 1
ATOM 580 C CA . VAL A 1 72 ? -6.838 -3.522 -3.497 1.00 95.38 72 VAL A CA 1
ATOM 581 C C . VAL A 1 72 ? -6.569 -3.619 -4.985 1.00 95.38 72 VAL A C 1
ATOM 583 O O . VAL A 1 72 ? -5.740 -4.422 -5.418 1.00 95.38 72 VAL A O 1
ATOM 586 N N . ASP A 1 73 ? -7.273 -2.801 -5.753 1.00 95.12 73 ASP A N 1
ATOM 587 C CA . ASP A 1 73 ? -7.054 -2.670 -7.182 1.00 95.12 73 ASP A CA 1
ATOM 588 C C . ASP A 1 73 ? -5.873 -1.735 -7.459 1.00 95.12 73 ASP A C 1
ATOM 590 O O . ASP A 1 73 ? -5.708 -0.691 -6.828 1.00 95.12 73 ASP A O 1
ATOM 594 N N . TYR A 1 74 ? -5.032 -2.140 -8.405 1.00 95.00 74 TYR A N 1
ATOM 595 C CA . TYR A 1 74 ? -3.987 -1.319 -8.990 1.00 95.00 74 TYR A CA 1
ATOM 596 C C . TYR A 1 74 ? -4.397 -1.002 -10.423 1.00 95.00 74 TYR A C 1
ATOM 598 O O . TYR A 1 74 ? -4.376 -1.890 -11.277 1.00 95.00 74 TYR A O 1
ATOM 606 N N . GLU A 1 75 ? -4.768 0.247 -10.680 1.00 95.19 75 GLU A N 1
ATOM 607 C CA . GLU A 1 75 ? -5.137 0.715 -12.014 1.00 95.19 75 GLU A CA 1
ATOM 608 C C . GLU A 1 75 ? -4.025 1.596 -12.575 1.00 95.19 75 GLU A C 1
ATOM 610 O O . GLU A 1 75 ? -3.650 2.612 -11.987 1.00 95.19 75 GLU A O 1
ATOM 615 N N . VAL A 1 76 ? -3.479 1.229 -13.733 1.00 94.25 76 VAL A N 1
ATOM 616 C CA . VAL A 1 76 ? -2.383 1.976 -14.374 1.00 94.25 76 VAL A CA 1
ATOM 617 C C . VAL A 1 76 ? -2.833 3.374 -14.781 1.00 94.25 76 VAL A C 1
ATOM 619 O O . VAL A 1 76 ? -2.030 4.307 -14.769 1.00 94.25 76 VAL A O 1
ATOM 622 N N . SER A 1 77 ? -4.113 3.543 -15.111 1.00 93.75 77 SER A N 1
ATOM 623 C CA . SER A 1 77 ? -4.714 4.848 -15.396 1.00 93.75 77 SER A CA 1
ATOM 624 C C . SER A 1 77 ? -4.696 5.797 -14.199 1.00 93.75 77 SER A C 1
ATOM 626 O O . SER A 1 77 ? -4.647 7.008 -14.404 1.00 93.75 77 SER A O 1
ATOM 628 N N . GLU A 1 78 ? -4.721 5.270 -12.973 1.00 91.75 78 GLU A N 1
ATOM 629 C CA . GLU A 1 78 ? -4.757 6.065 -11.742 1.00 91.75 78 GLU A CA 1
ATOM 630 C C . GLU A 1 78 ? -3.375 6.177 -11.087 1.00 91.75 78 GLU A C 1
ATOM 632 O O . GLU A 1 78 ? -2.915 7.271 -10.758 1.00 91.75 78 GLU A O 1
ATOM 637 N N . SER A 1 79 ? -2.687 5.047 -10.924 1.00 91.75 79 SER A N 1
ATOM 638 C CA . SER A 1 79 ? -1.404 4.941 -10.218 1.00 91.75 79 SER A CA 1
ATOM 639 C C . SER A 1 79 ? -0.183 5.063 -11.137 1.00 91.75 79 SER A C 1
ATOM 641 O O . SER A 1 79 ? 0.942 5.206 -10.650 1.00 91.75 79 SER A O 1
ATOM 643 N N . GLY A 1 80 ? -0.382 5.041 -12.457 1.00 92.69 80 GLY A N 1
ATOM 644 C CA . GLY A 1 80 ? 0.675 5.112 -13.463 1.00 92.69 80 GLY A CA 1
ATOM 645 C C . GLY A 1 80 ? 1.317 3.759 -13.779 1.00 92.69 80 GLY A C 1
ATOM 646 O O . GLY A 1 80 ? 0.907 2.704 -13.304 1.00 92.69 80 GLY A O 1
ATOM 647 N N . VAL A 1 81 ? 2.358 3.778 -14.613 1.00 94.81 81 VAL A N 1
ATOM 648 C CA . VAL A 1 81 ? 3.179 2.590 -14.894 1.00 94.81 81 VAL A CA 1
ATOM 649 C C . VAL A 1 81 ? 4.246 2.465 -13.811 1.00 94.81 81 VAL A C 1
ATOM 651 O O . VAL A 1 81 ? 5.080 3.360 -13.653 1.00 94.81 81 VAL A O 1
ATOM 654 N N . LEU A 1 82 ? 4.276 1.337 -13.105 1.00 95.50 82 LEU A N 1
ATOM 655 C CA . LEU A 1 82 ? 5.198 1.113 -11.996 1.00 95.50 82 LEU A CA 1
ATOM 656 C C . LEU A 1 82 ? 6.469 0.408 -12.487 1.00 95.50 82 LEU A C 1
ATOM 658 O O . LEU A 1 82 ? 6.566 -0.821 -12.575 1.00 95.50 82 LEU A O 1
ATOM 662 N N . LYS A 1 83 ? 7.470 1.223 -12.820 1.00 95.44 83 LYS A N 1
ATOM 663 C CA . LYS A 1 83 ? 8.790 0.792 -13.305 1.00 95.44 83 LYS A CA 1
ATOM 664 C C . LYS A 1 83 ? 9.642 0.170 -12.183 1.00 95.44 83 LYS A C 1
ATOM 666 O O . LYS A 1 83 ? 9.412 0.466 -11.006 1.00 95.44 83 LYS A O 1
ATOM 671 N N . PRO A 1 84 ? 10.671 -0.627 -12.518 1.00 94.19 84 PRO A N 1
ATOM 672 C CA . PRO A 1 84 ? 11.660 -1.094 -11.549 1.00 94.19 84 PRO A CA 1
ATOM 673 C C . PRO A 1 84 ? 12.264 0.048 -10.726 1.00 94.19 84 PRO A C 1
ATOM 675 O O . PRO A 1 84 ? 12.642 1.083 -11.270 1.00 94.19 84 PRO A O 1
ATOM 678 N N . ASN A 1 85 ? 12.405 -0.167 -9.419 1.00 91.31 85 ASN A N 1
ATOM 679 C CA . ASN A 1 85 ? 12.936 0.783 -8.436 1.00 91.31 85 ASN A CA 1
ATOM 680 C C . ASN A 1 85 ? 12.160 2.101 -8.327 1.00 91.31 85 ASN A C 1
ATOM 682 O O . ASN A 1 85 ? 12.733 3.140 -8.003 1.00 91.31 85 ASN A O 1
ATOM 686 N N . THR A 1 86 ? 10.852 2.043 -8.556 1.00 92.69 86 THR A N 1
ATOM 687 C CA . THR A 1 86 ? 9.944 3.176 -8.357 1.00 92.69 86 THR A CA 1
ATOM 688 C C . THR A 1 86 ? 8.822 2.809 -7.392 1.00 92.69 86 THR A C 1
ATOM 690 O O . THR A 1 86 ? 8.685 1.651 -6.984 1.00 92.69 86 THR A O 1
ATOM 693 N N . ALA A 1 87 ? 8.046 3.816 -7.001 1.00 92.75 87 ALA A N 1
ATOM 694 C CA . ALA A 1 87 ? 6.883 3.669 -6.145 1.00 92.75 87 ALA A CA 1
ATO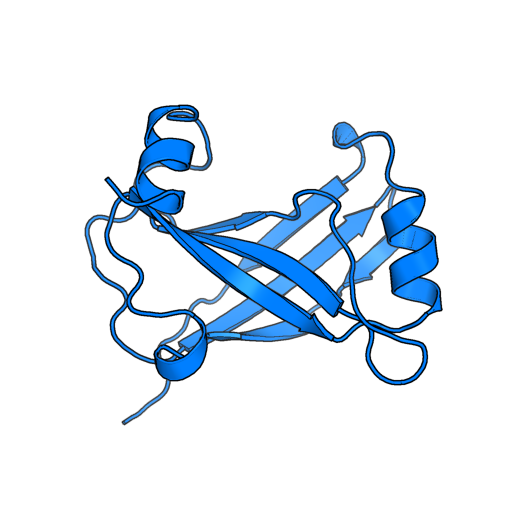M 695 C C . ALA A 1 87 ? 5.673 4.364 -6.774 1.00 92.75 87 ALA A C 1
ATOM 697 O O . ALA A 1 87 ? 5.831 5.407 -7.412 1.00 92.75 87 ALA A O 1
ATOM 698 N N . ALA A 1 88 ? 4.486 3.812 -6.543 1.00 93.50 88 ALA A N 1
ATOM 699 C CA . ALA A 1 88 ? 3.214 4.396 -6.950 1.00 93.50 88 ALA A CA 1
ATOM 700 C C . ALA A 1 88 ? 2.297 4.572 -5.736 1.00 93.50 88 ALA A C 1
ATOM 702 O O . ALA A 1 88 ? 2.297 3.750 -4.816 1.00 93.50 88 ALA A O 1
ATOM 703 N N . ALA A 1 89 ? 1.538 5.666 -5.738 1.00 93.38 89 ALA A N 1
ATOM 704 C CA . ALA A 1 89 ? 0.551 5.970 -4.712 1.00 93.38 89 ALA A CA 1
ATOM 705 C C . ALA A 1 89 ? -0.727 5.153 -4.940 1.00 93.38 89 ALA A C 1
ATOM 707 O O . ALA A 1 89 ? -1.216 5.055 -6.066 1.00 93.38 89 ALA A O 1
ATOM 708 N N . ILE A 1 90 ? -1.272 4.605 -3.857 1.00 94.62 90 ILE A N 1
ATOM 709 C CA . ILE A 1 90 ? -2.522 3.849 -3.833 1.00 94.62 90 ILE A CA 1
ATOM 710 C C . ILE A 1 90 ? -3.402 4.419 -2.715 1.00 94.62 90 ILE A C 1
ATOM 712 O O . ILE A 1 90 ? -3.192 4.107 -1.538 1.00 94.62 90 ILE A O 1
ATOM 716 N N . PRO A 1 91 ? -4.364 5.293 -3.036 1.00 94.12 91 PRO A N 1
ATOM 717 C CA . PRO A 1 91 ? -5.330 5.765 -2.059 1.00 94.12 91 PRO A CA 1
ATOM 718 C C . PRO A 1 91 ? -6.374 4.677 -1.777 1.00 94.12 91 PRO A C 1
ATOM 720 O O . PRO A 1 91 ? -7.076 4.227 -2.675 1.00 94.12 91 PRO A O 1
ATOM 723 N N . ILE A 1 92 ? -6.508 4.267 -0.516 1.00 94.50 92 ILE A N 1
ATOM 724 C CA . ILE A 1 92 ? -7.503 3.273 -0.089 1.00 94.50 92 ILE A CA 1
ATOM 725 C C . ILE A 1 92 ? -8.583 3.979 0.720 1.00 94.50 92 ILE A C 1
ATOM 727 O O . ILE A 1 92 ? -8.271 4.693 1.674 1.00 94.50 92 ILE A O 1
ATOM 731 N N . LYS A 1 93 ? -9.855 3.784 0.354 1.00 94.81 93 LYS A N 1
ATOM 732 C CA . LYS A 1 93 ? -10.989 4.350 1.094 1.00 94.81 93 LYS A CA 1
ATOM 733 C C . LYS A 1 93 ? -11.076 3.724 2.488 1.00 94.81 93 LYS A C 1
ATOM 735 O O . LYS A 1 93 ? -10.985 2.508 2.632 1.00 94.81 93 LYS A O 1
ATOM 740 N N . ILE A 1 94 ? -11.272 4.560 3.502 1.00 96.44 94 ILE A N 1
ATOM 741 C CA . ILE A 1 94 ? -11.336 4.154 4.911 1.00 96.44 94 ILE A CA 1
ATOM 742 C C . ILE A 1 94 ? -12.580 4.708 5.596 1.00 96.44 94 ILE A C 1
ATOM 744 O O . ILE A 1 94 ? -13.175 5.696 5.161 1.00 96.44 94 ILE A O 1
ATOM 748 N N . THR A 1 95 ? -12.968 4.081 6.700 1.00 95.50 95 THR A N 1
ATOM 749 C CA . THR A 1 95 ? -13.984 4.618 7.608 1.00 95.50 95 THR A CA 1
ATOM 750 C C . THR A 1 95 ? -13.386 5.684 8.530 1.00 95.50 95 THR A C 1
ATOM 752 O O . THR A 1 95 ? -12.168 5.788 8.688 1.00 95.50 95 THR A O 1
ATOM 755 N N . LYS A 1 96 ? -14.247 6.470 9.190 1.00 95.25 96 LYS A N 1
ATOM 756 C CA . LYS A 1 96 ? -13.813 7.403 10.242 1.00 95.25 96 LYS A CA 1
ATOM 757 C C . LYS A 1 96 ? -13.088 6.676 11.382 1.00 95.25 96 LYS A C 1
ATOM 759 O O . LYS A 1 96 ? -12.044 7.138 11.819 1.00 95.25 96 LYS A O 1
ATOM 764 N N . GLU A 1 97 ? -13.605 5.523 11.808 1.00 94.12 97 GLU A N 1
ATOM 765 C CA . GLU A 1 97 ? -12.985 4.726 12.873 1.00 94.12 97 GLU A CA 1
ATOM 766 C C . GLU A 1 97 ? -11.576 4.253 12.479 1.00 94.12 97 GLU A C 1
ATOM 768 O O . GLU A 1 97 ? -10.639 4.342 13.271 1.00 94.12 97 GLU A O 1
ATOM 773 N N . GLN A 1 98 ? -11.402 3.792 11.235 1.00 94.88 98 GLN A N 1
ATOM 774 C CA . GLN A 1 98 ? -10.090 3.417 10.709 1.00 94.88 98 GLN A CA 1
ATOM 775 C C .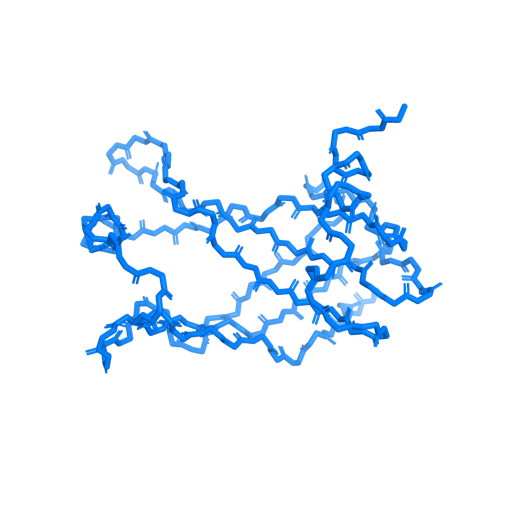 GLN A 1 98 ? -9.135 4.615 10.671 1.00 94.88 98 GLN A C 1
ATOM 777 O O . GLN A 1 98 ? -7.985 4.482 11.082 1.00 94.88 98 GLN A O 1
ATOM 782 N N . GLU A 1 99 ? -9.600 5.784 10.225 1.00 95.44 99 GLU A N 1
ATOM 783 C CA . GLU A 1 99 ? -8.794 7.008 10.205 1.00 95.44 99 GLU A CA 1
ATOM 784 C C . GLU A 1 99 ? -8.333 7.418 11.613 1.00 95.44 99 GLU A C 1
ATOM 786 O O . GLU A 1 99 ? -7.158 7.728 11.811 1.00 95.44 99 GLU A O 1
ATOM 791 N N . GLU A 1 100 ? -9.234 7.401 12.598 1.00 93.56 100 GLU A N 1
ATOM 792 C CA . GLU A 1 100 ? -8.920 7.737 13.993 1.00 93.56 100 GLU A CA 1
ATOM 793 C C . GLU A 1 100 ? -7.890 6.768 14.584 1.00 93.56 100 GLU A C 1
ATOM 795 O O . GLU A 1 100 ? -6.922 7.210 15.208 1.00 93.56 100 GLU A O 1
ATOM 800 N N . LYS A 1 101 ? -8.026 5.463 14.316 1.00 92.94 101 LYS A N 1
ATOM 801 C CA . LYS A 1 101 ? -7.029 4.461 14.719 1.00 92.94 101 LYS A CA 1
ATOM 802 C C . LYS A 1 101 ? -5.675 4.694 14.039 1.00 92.94 101 LYS A C 1
ATOM 804 O O . LYS A 1 101 ? -4.649 4.657 14.712 1.00 92.94 101 LYS A O 1
ATOM 809 N N . MET A 1 102 ? -5.656 4.992 12.737 1.00 93.12 102 MET A N 1
ATOM 810 C CA . MET A 1 102 ? -4.418 5.256 11.988 1.00 93.12 102 MET A CA 1
ATOM 811 C C . MET A 1 102 ? -3.685 6.502 12.478 1.00 93.12 102 MET A C 1
ATOM 813 O O . MET A 1 102 ? -2.463 6.483 12.594 1.00 93.12 102 MET A O 1
ATOM 817 N N . LYS A 1 103 ? -4.411 7.571 12.823 1.00 91.00 103 LYS A N 1
ATO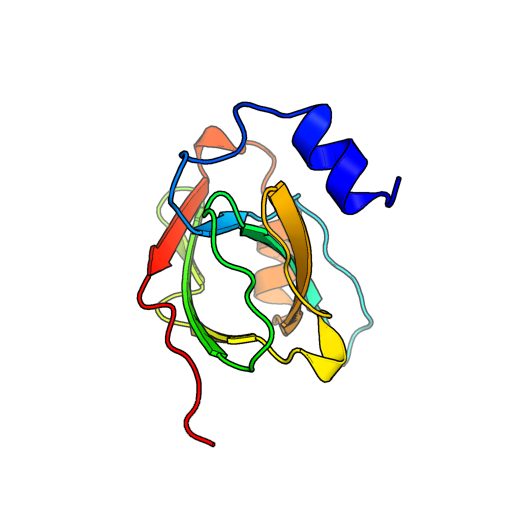M 818 C CA . LYS A 1 103 ? -3.824 8.786 13.417 1.00 91.00 103 LYS A CA 1
ATOM 819 C C . LYS A 1 103 ? -3.194 8.532 14.790 1.00 91.00 103 LYS A C 1
ATOM 821 O O . LYS A 1 103 ? -2.336 9.302 15.206 1.00 91.00 103 LYS A O 1
ATOM 826 N N . GLY A 1 104 ? -3.604 7.469 15.482 1.00 89.75 104 GLY A N 1
ATOM 827 C CA . GLY A 1 104 ? -3.014 7.025 16.745 1.00 89.75 104 GLY A CA 1
ATOM 828 C C . GLY A 1 104 ? -1.781 6.123 16.602 1.00 89.75 104 GLY A C 1
ATOM 829 O O . GLY A 1 104 ? -1.170 5.784 17.617 1.00 89.75 104 GLY A O 1
ATOM 830 N N . MET A 1 105 ? -1.396 5.723 15.382 1.00 91.38 105 MET A N 1
ATOM 831 C CA . MET A 1 105 ? -0.249 4.839 15.139 1.00 91.38 105 MET A CA 1
ATOM 832 C C . MET A 1 105 ? 1.077 5.600 15.274 1.00 91.38 105 MET A C 1
ATOM 834 O O . MET A 1 105 ? 1.664 6.044 14.291 1.00 91.38 105 MET A O 1
ATOM 838 N N . ASN A 1 106 ? 1.567 5.731 16.506 1.00 88.31 106 ASN A N 1
ATOM 839 C CA . ASN A 1 106 ? 2.774 6.514 16.814 1.00 88.31 106 ASN A CA 1
ATOM 840 C C . ASN A 1 106 ? 4.061 5.675 16.895 1.00 88.31 106 ASN A C 1
ATOM 842 O O . ASN A 1 106 ? 5.160 6.221 16.916 1.00 88.31 106 ASN A O 1
ATOM 846 N N . ASP A 1 107 ? 3.925 4.352 16.959 1.00 88.75 107 ASP A N 1
ATOM 847 C CA . ASP A 1 107 ? 5.035 3.399 17.030 1.00 88.75 107 ASP A CA 1
ATOM 848 C C . ASP A 1 107 ? 4.927 2.403 15.877 1.00 88.75 107 ASP A C 1
ATOM 850 O O . ASP A 1 107 ? 4.099 1.492 15.910 1.00 88.75 107 ASP A O 1
ATOM 854 N N . SER A 1 108 ? 5.757 2.579 14.849 1.00 84.62 108 SER A N 1
ATOM 855 C CA . SER A 1 108 ? 5.738 1.734 13.653 1.00 84.62 108 SER A CA 1
ATOM 856 C C . SER A 1 108 ? 6.133 0.282 13.925 1.00 84.62 108 SER A C 1
ATOM 858 O O . SER A 1 108 ? 5.758 -0.587 13.142 1.00 84.62 108 SER A O 1
ATOM 860 N N . SER A 1 109 ? 6.823 -0.020 15.033 1.00 88.25 109 SER A N 1
ATOM 861 C CA . SER A 1 109 ? 7.222 -1.393 15.377 1.00 88.25 109 SER A CA 1
ATOM 862 C C . SER A 1 109 ? 6.036 -2.289 15.752 1.00 88.25 109 SER A C 1
ATOM 864 O O . SER A 1 109 ? 6.118 -3.512 15.641 1.00 88.25 109 SER A O 1
ATOM 866 N N . LYS A 1 110 ? 4.911 -1.678 16.140 1.00 92.88 110 LYS A N 1
ATOM 867 C CA . LYS A 1 110 ? 3.644 -2.359 16.439 1.00 92.88 110 LYS A CA 1
ATOM 868 C C . LYS A 1 110 ? 2.799 -2.651 15.203 1.00 92.88 110 LYS A C 1
ATOM 870 O O . LYS A 1 110 ? 1.814 -3.383 15.305 1.00 92.88 110 LYS A O 1
ATOM 875 N N . ALA A 1 111 ? 3.141 -2.061 14.058 1.00 92.19 111 ALA A N 1
ATOM 876 C CA . ALA A 1 111 ? 2.429 -2.289 12.814 1.00 92.19 111 ALA A CA 1
ATOM 877 C C . ALA A 1 111 ? 2.937 -3.571 12.149 1.00 92.19 111 ALA A C 1
ATOM 879 O O . ALA A 1 111 ? 4.137 -3.737 11.922 1.00 92.19 111 ALA A O 1
ATOM 880 N N . LYS A 1 112 ? 2.020 -4.465 11.784 1.00 92.31 112 LYS A N 1
ATOM 881 C CA . LYS A 1 112 ? 2.320 -5.616 10.930 1.00 92.31 112 LYS A CA 1
ATOM 882 C C . LYS A 1 112 ? 1.524 -5.499 9.655 1.00 92.31 112 LYS A C 1
ATOM 884 O O . LYS A 1 112 ? 0.306 -5.357 9.678 1.00 92.31 112 LYS A O 1
ATOM 889 N N . MET A 1 113 ? 2.226 -5.577 8.540 1.00 91.75 113 MET A N 1
ATOM 890 C CA . MET A 1 113 ? 1.634 -5.409 7.230 1.00 91.75 113 MET A CA 1
ATOM 891 C C . MET A 1 113 ? 1.991 -6.597 6.361 1.00 91.75 113 MET A C 1
ATOM 893 O O . MET A 1 113 ? 3.142 -7.037 6.355 1.00 91.75 113 MET A O 1
ATOM 897 N N . SER A 1 114 ? 1.013 -7.110 5.627 1.00 90.06 114 SER A N 1
ATOM 898 C CA . SER A 1 114 ? 1.262 -8.121 4.611 1.00 90.06 114 SER A CA 1
ATOM 899 C C . SER A 1 114 ? 0.603 -7.741 3.298 1.00 90.06 114 SER A C 1
ATOM 901 O O . SER A 1 114 ? -0.467 -7.132 3.242 1.00 90.06 114 SER A O 1
ATOM 903 N N . PHE A 1 115 ? 1.314 -8.096 2.240 1.00 90.38 115 PHE A N 1
ATOM 904 C CA . PHE A 1 115 ? 0.945 -7.914 0.853 1.00 90.38 115 PHE A CA 1
ATOM 905 C C . PHE A 1 115 ? 1.107 -9.276 0.198 1.00 90.38 115 PHE A C 1
ATOM 907 O O . PHE A 1 115 ? 2.206 -9.832 0.219 1.00 90.38 115 PHE A O 1
ATOM 914 N N . ASN A 1 116 ? 0.024 -9.808 -0.355 1.00 88.88 116 ASN A N 1
ATOM 915 C CA . ASN A 1 116 ? 0.024 -11.116 -0.993 1.00 88.88 116 ASN A CA 1
ATOM 916 C C . ASN A 1 116 ? -0.698 -11.057 -2.339 1.00 88.88 116 ASN A C 1
ATOM 918 O O . ASN A 1 116 ? -1.501 -10.160 -2.595 1.00 88.88 116 ASN A O 1
ATOM 922 N N . ASP A 1 117 ? -0.433 -12.066 -3.168 1.00 84.94 117 ASP A N 1
ATOM 923 C CA . ASP A 1 117 ? -1.253 -12.385 -4.336 1.00 84.94 117 ASP A CA 1
ATOM 924 C C . ASP A 1 117 ? -1.402 -11.256 -5.363 1.00 84.94 117 ASP A C 1
ATOM 926 O O . ASP A 1 117 ? -2.488 -11.083 -5.914 1.00 84.94 117 ASP A O 1
ATOM 930 N N . PHE A 1 118 ? -0.327 -10.513 -5.667 1.00 92.62 118 PHE A N 1
ATOM 931 C CA . PHE A 1 118 ? -0.383 -9.587 -6.800 1.00 92.62 118 PHE A CA 1
ATOM 932 C C . PHE A 1 118 ? -0.659 -10.355 -8.090 1.00 92.62 118 PHE A C 1
ATOM 934 O O . PHE A 1 118 ? 0.147 -11.184 -8.525 1.00 92.62 118 PHE A O 1
ATOM 941 N N . LYS A 1 119 ? -1.804 -10.071 -8.700 1.00 94.81 119 LYS A N 1
ATOM 942 C CA . LYS A 1 119 ? -2.291 -10.727 -9.908 1.00 94.81 119 LYS A CA 1
ATOM 943 C C . LYS A 1 119 ? -2.649 -9.662 -10.920 1.00 94.81 119 LYS A C 1
ATOM 945 O O . LYS A 1 119 ? -3.342 -8.704 -10.598 1.00 94.81 119 LYS A O 1
ATOM 950 N N . PHE A 1 120 ? -2.186 -9.844 -12.149 1.00 94.75 120 PHE A N 1
ATOM 951 C CA . PHE A 1 120 ? -2.660 -9.030 -13.257 1.00 94.75 120 PHE A CA 1
ATOM 952 C C . PHE A 1 120 ? -4.129 -9.347 -13.531 1.00 94.75 120 PHE A C 1
ATOM 954 O O . PHE A 1 120 ? -4.526 -10.513 -13.482 1.00 94.75 120 PHE A O 1
ATOM 961 N N . LYS A 1 121 ? -4.917 -8.318 -13.839 1.00 91.56 121 LYS A N 1
ATOM 962 C CA . LYS A 1 121 ? -6.270 -8.498 -14.361 1.00 91.56 121 LYS A CA 1
ATOM 963 C C . LYS A 1 121 ? -6.186 -9.017 -15.800 1.00 91.56 121 LYS A C 1
ATOM 965 O O . LYS A 1 121 ? -5.262 -8.675 -16.552 1.00 91.56 121 LYS A O 1
ATOM 970 N N . ASP A 1 122 ? -7.137 -9.871 -16.165 1.00 82.88 122 ASP A N 1
ATOM 971 C CA . ASP A 1 122 ? -7.280 -10.341 -17.543 1.00 82.88 122 ASP A CA 1
ATOM 972 C C . ASP A 1 122 ? -7.542 -9.157 -18.495 1.00 82.88 122 ASP A C 1
ATOM 974 O O . ASP A 1 122 ? -8.038 -8.112 -18.072 1.00 82.88 122 ASP A O 1
ATOM 978 N N . LYS A 1 123 ? -7.134 -9.300 -19.766 1.00 59.16 123 LYS A N 1
ATOM 979 C CA . LYS A 1 123 ? -7.395 -8.283 -20.806 1.00 59.16 123 LYS A CA 1
ATOM 980 C C . LYS A 1 123 ? -8.846 -8.293 -21.249 1.00 59.16 123 LYS A C 1
ATOM 982 O O . LYS A 1 123 ? -9.393 -9.408 -21.381 1.00 59.16 123 LYS A O 1
#